Protein AF-A0A2K3K7I2-F1 (afdb_monomer)

Radius of gyration: 10.75 Å; Cα contacts (8 Å, |Δi|>4): 71; chains: 1; bounding box: 15×27×27 Å

pLDDT: mean 95.84, std 3.2, range [79.0, 98.38]

Foldseek 3Di:
DLVVLVVVLVPDPDDALVSLLVSLLVLLPDPRLVVSVVSVVVCVVVVHDHDPSSVVSNVSSVVVD

Solvent-accessible surface area (backbone atoms only — not comparable to full-atom values): 3676 Å² total; per-residue (Å²): 112,67,68,59,54,45,54,53,59,72,67,47,94,73,78,53,61,61,63,51,30,55,52,24,40,53,26,28,76,44,102,40,28,68,57,15,51,55,47,49,53,52,39,49,76,69,71,42,71,81,50,72,70,35,51,55,25,46,52,54,14,58,77,72,110

InterPro domains:
  IPR002885 Pentatricopeptide repeat [PF13041] (15-62)
  IPR002885 Pentatricopeptide repeat [PS51375] (16-50)
  IPR002885 Pentatricopeptide repeat [TIGR00756] (18-52)
  IPR0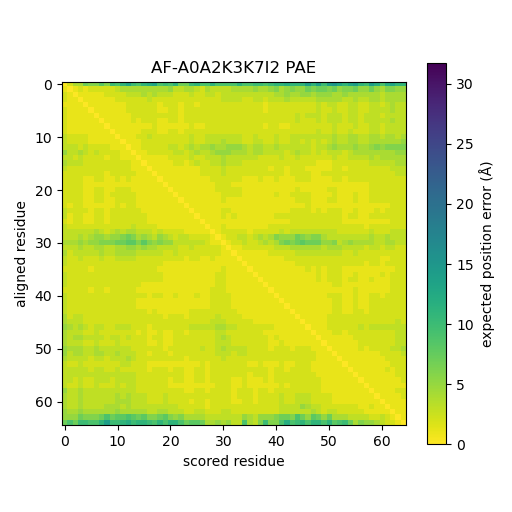11990 Tetratricopeptide-like helical domain superfamily [G3DSA:1.25.40.10] (1-64)
  IPR046960 Pentatricopeptide repeat-containing protein At4g14850-like, plant [PTHR47926] (2-63)

Sequence (65 aa):
MIDQARKTFDVMPERDVFSWSTMISGYAQTEQPKMAIELFHKMVASGIKPNEVTMVSVFSAIATL

Secondary structure (DSSP, 8-state):
-HHHHHHHHHH-SS--HHHHHHHHHHHHTTT-HHHHHHHHHHHHHTTPPP-HHHHHHHHHHHHT-

Mean predicted aligned error: 2.27 Å

Organism: Trifolium pratense (NCBI:txid57577)

Structure (mmCIF, N/CA/C/O backbone):
data_AF-A0A2K3K7I2-F1
#
_entry.id   AF-A0A2K3K7I2-F1
#
loop_
_atom_site.group_PDB
_atom_site.id
_atom_site.type_symbol
_atom_site.label_atom_id
_atom_site.label_alt_id
_atom_site.label_comp_id
_atom_site.label_asym_id
_atom_site.label_entity_id
_atom_site.label_seq_id
_atom_site.pdbx_PDB_ins_code
_atom_site.Cartn_x
_atom_site.Cartn_y
_atom_site.Cartn_z
_atom_site.occupancy
_atom_site.B_iso_or_equiv
_atom_site.auth_seq_id
_atom_site.auth_comp_id
_atom_site.auth_asym_id
_atom_site.auth_atom_id
_atom_site.pdbx_PDB_model_num
ATOM 1 N N . MET A 1 1 ? 4.760 13.609 -9.835 1.00 79.00 1 MET A N 1
ATOM 2 C CA . MET A 1 1 ? 5.589 12.376 -9.824 1.00 79.00 1 MET A CA 1
ATOM 3 C C . MET A 1 1 ? 4.803 11.163 -9.340 1.00 79.00 1 MET A C 1
ATOM 5 O O . MET A 1 1 ? 4.833 10.151 -10.030 1.00 79.00 1 MET A O 1
ATOM 9 N N . ILE A 1 2 ? 4.060 11.266 -8.228 1.00 91.62 2 ILE A N 1
ATOM 10 C CA . ILE A 1 2 ? 3.251 10.151 -7.708 1.00 91.62 2 ILE A CA 1
ATOM 11 C C . ILE A 1 2 ? 2.195 9.651 -8.707 1.00 91.62 2 ILE A C 1
ATOM 13 O O . ILE A 1 2 ? 2.008 8.449 -8.824 1.00 91.62 2 ILE A O 1
ATOM 17 N N . ASP A 1 3 ? 1.596 10.533 -9.516 1.00 91.81 3 ASP A N 1
ATOM 18 C CA . ASP A 1 3 ? 0.591 10.131 -10.517 1.00 91.81 3 ASP A CA 1
ATOM 19 C C . ASP A 1 3 ? 1.172 9.244 -11.622 1.00 91.81 3 ASP A C 1
ATOM 21 O O . ASP A 1 3 ? 0.522 8.314 -12.094 1.00 91.81 3 ASP A O 1
ATOM 25 N N . GLN A 1 4 ? 2.417 9.503 -12.035 1.00 95.06 4 GLN A N 1
ATOM 26 C CA . GLN A 1 4 ? 3.084 8.676 -13.038 1.00 95.06 4 GLN A CA 1
ATOM 27 C C . GLN A 1 4 ? 3.497 7.329 -12.440 1.00 95.06 4 GLN A C 1
ATOM 29 O O . GLN A 1 4 ? 3.282 6.296 -13.070 1.00 95.06 4 GLN A O 1
ATOM 34 N N . ALA A 1 5 ? 4.021 7.333 -11.208 1.00 95.75 5 ALA A N 1
ATOM 35 C CA . ALA A 1 5 ? 4.298 6.106 -10.465 1.00 95.75 5 ALA A CA 1
ATOM 36 C C . ALA A 1 5 ? 3.019 5.276 -10.281 1.00 95.75 5 ALA A C 1
ATOM 38 O O . ALA A 1 5 ? 3.041 4.063 -10.475 1.00 95.75 5 ALA A O 1
ATOM 39 N N . ARG A 1 6 ? 1.886 5.939 -10.020 1.00 96.31 6 ARG A N 1
ATOM 40 C CA . ARG A 1 6 ? 0.582 5.298 -9.885 1.00 96.31 6 ARG A CA 1
ATOM 41 C C . ARG A 1 6 ? 0.122 4.635 -11.176 1.00 96.31 6 ARG A C 1
ATOM 43 O O . ARG A 1 6 ? -0.295 3.485 -11.129 1.00 96.31 6 ARG A O 1
ATOM 50 N N . LYS A 1 7 ? 0.249 5.311 -12.321 1.00 97.06 7 LYS A N 1
ATOM 51 C CA . LYS A 1 7 ? -0.073 4.716 -13.629 1.00 97.06 7 LYS A CA 1
ATOM 52 C C . LYS A 1 7 ? 0.754 3.463 -13.897 1.00 97.06 7 LYS A C 1
ATOM 54 O O . LYS A 1 7 ? 0.191 2.455 -14.304 1.00 97.06 7 LYS A O 1
ATOM 59 N N . THR A 1 8 ? 2.063 3.512 -13.637 1.00 96.50 8 THR A N 1
ATOM 60 C CA . THR A 1 8 ? 2.935 2.338 -13.775 1.00 96.50 8 THR A CA 1
ATOM 61 C C . THR A 1 8 ? 2.486 1.225 -12.837 1.00 96.50 8 THR A C 1
ATOM 63 O O . THR A 1 8 ? 2.282 0.102 -13.281 1.00 96.50 8 THR A O 1
ATOM 66 N N . PHE A 1 9 ? 2.256 1.547 -11.565 1.00 97.25 9 PHE A N 1
ATOM 67 C CA . PHE A 1 9 ? 1.774 0.602 -10.568 1.00 97.25 9 PHE A CA 1
ATOM 68 C C . PHE A 1 9 ? 0.448 -0.048 -10.978 1.00 97.25 9 PHE A C 1
ATOM 70 O O . PHE A 1 9 ? 0.295 -1.255 -10.829 1.00 97.25 9 PHE A O 1
ATOM 77 N N . ASP A 1 10 ? -0.503 0.704 -11.533 1.00 96.44 10 ASP A N 1
ATOM 78 C CA . ASP A 1 10 ? -1.820 0.201 -11.942 1.00 96.44 10 ASP A CA 1
ATOM 79 C C . ASP A 1 10 ? -1.755 -0.771 -13.136 1.00 96.44 10 ASP A C 1
ATOM 81 O O . ASP A 1 10 ? -2.599 -1.663 -13.227 1.00 96.44 10 ASP A O 1
ATO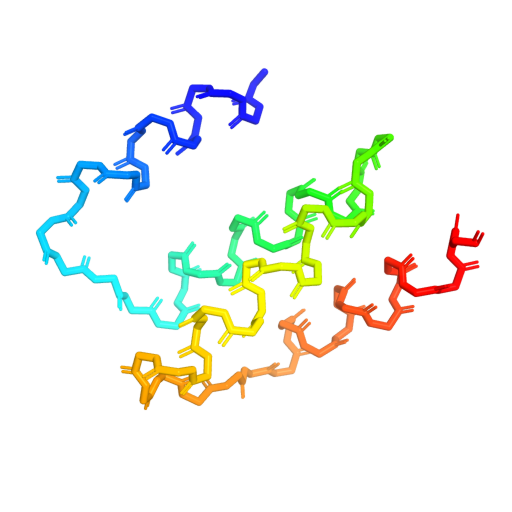M 85 N N . VAL A 1 11 ? -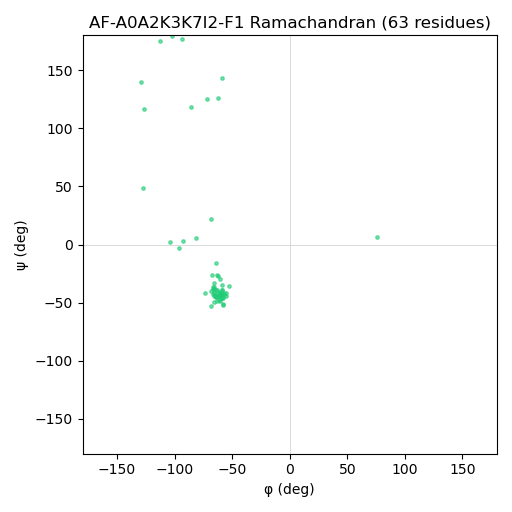0.735 -0.677 -13.997 1.00 97.25 11 VAL A N 1
ATOM 86 C CA . VAL A 1 11 ? -0.551 -1.595 -15.140 1.00 97.25 11 VAL A CA 1
ATOM 87 C C . VAL A 1 11 ? 0.413 -2.753 -14.867 1.00 97.25 11 VAL A C 1
ATOM 89 O O . VAL A 1 11 ? 0.587 -3.607 -15.734 1.00 97.25 11 VAL A O 1
ATOM 92 N N . MET A 1 12 ? 1.040 -2.814 -13.685 1.00 96.12 12 MET A N 1
ATOM 93 C CA . MET A 1 12 ? 1.904 -3.943 -13.326 1.00 96.12 12 MET A CA 1
ATOM 94 C C . MET A 1 12 ? 1.090 -5.249 -13.279 1.00 96.12 12 MET A C 1
ATOM 96 O O . MET A 1 12 ? 0.090 -5.301 -12.554 1.00 96.12 12 MET A O 1
ATOM 100 N N . PRO A 1 13 ? 1.507 -6.302 -14.012 1.00 94.44 13 PRO A N 1
ATOM 101 C CA . PRO A 1 13 ? 0.801 -7.584 -14.016 1.00 94.44 13 PRO A CA 1
ATOM 102 C C . PRO A 1 13 ? 0.889 -8.279 -12.655 1.00 94.44 13 PRO A C 1
ATOM 104 O O . PRO A 1 13 ? -0.084 -8.863 -12.190 1.00 94.44 13 PRO A O 1
ATOM 107 N N . GLU A 1 14 ? 2.034 -8.146 -11.987 1.00 94.19 14 GLU A N 1
ATOM 108 C CA . GLU A 1 14 ? 2.279 -8.657 -10.644 1.00 94.19 14 GLU A CA 1
ATOM 109 C C . GLU A 1 14 ? 2.857 -7.545 -9.773 1.00 94.19 14 GLU A C 1
ATOM 111 O O . GLU A 1 14 ? 3.678 -6.744 -10.222 1.00 94.19 14 GLU A O 1
ATOM 116 N N . ARG A 1 15 ? 2.404 -7.486 -8.520 1.00 96.62 15 ARG A N 1
ATOM 117 C CA . ARG A 1 15 ? 2.831 -6.489 -7.536 1.00 96.62 15 ARG A CA 1
ATOM 118 C C . ARG A 1 15 ? 3.308 -7.196 -6.286 1.00 96.62 15 ARG A C 1
ATOM 120 O O . ARG A 1 15 ? 2.525 -7.858 -5.607 1.00 96.62 15 ARG A O 1
ATOM 127 N N . ASP A 1 16 ? 4.580 -7.023 -5.979 1.00 96.00 16 ASP A N 1
ATOM 128 C CA . ASP A 1 16 ? 5.210 -7.552 -4.781 1.00 96.00 16 ASP A CA 1
ATOM 129 C C . ASP A 1 16 ? 5.205 -6.538 -3.626 1.00 96.00 16 ASP A C 1
ATOM 131 O O . ASP A 1 16 ? 4.790 -5.383 -3.766 1.00 96.00 16 ASP A O 1
ATOM 135 N N . VAL A 1 17 ? 5.707 -6.965 -2.468 1.00 97.69 17 VAL A N 1
ATOM 136 C CA . VAL A 1 17 ? 5.816 -6.120 -1.270 1.00 97.69 17 VAL A CA 1
ATOM 137 C C . VAL A 1 17 ? 6.540 -4.796 -1.542 1.00 97.69 17 VAL A C 1
ATOM 139 O O . VAL A 1 17 ? 6.145 -3.771 -0.988 1.00 97.69 17 VAL A O 1
ATOM 142 N N . PHE A 1 18 ? 7.548 -4.789 -2.421 1.00 96.88 18 PHE A N 1
ATOM 143 C CA . PHE A 1 18 ? 8.305 -3.587 -2.750 1.00 96.88 18 PHE A CA 1
ATOM 144 C C . PHE A 1 18 ? 7.441 -2.592 -3.515 1.00 96.88 18 PHE A C 1
ATOM 146 O O . PHE A 1 18 ? 7.290 -1.463 -3.053 1.00 96.88 18 PHE A O 1
ATOM 153 N N . SER A 1 19 ? 6.802 -3.019 -4.606 1.00 97.56 19 SER A N 1
ATOM 154 C CA . SER A 1 19 ? 5.934 -2.159 -5.419 1.00 97.56 19 SER A CA 1
ATOM 155 C C . SER A 1 19 ? 4.812 -1.504 -4.598 1.00 97.56 19 SER A C 1
ATOM 157 O O . SER A 1 19 ? 4.571 -0.301 -4.730 1.00 97.56 19 SER A O 1
ATOM 159 N N . TRP A 1 20 ? 4.177 -2.256 -3.690 1.00 98.31 20 TRP A N 1
ATOM 160 C CA . TRP A 1 20 ? 3.176 -1.722 -2.762 1.00 98.31 20 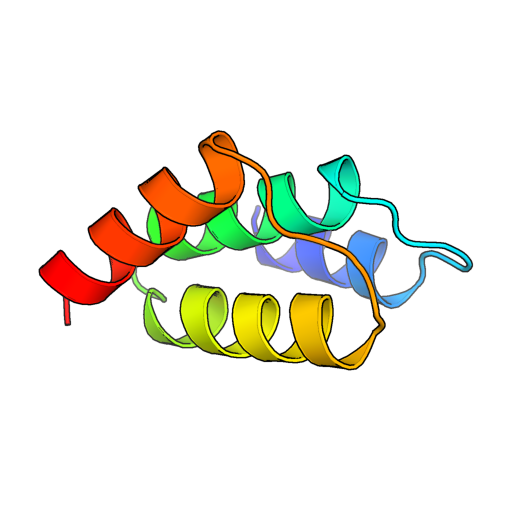TRP A CA 1
ATOM 161 C C . TRP A 1 20 ? 3.787 -0.739 -1.762 1.00 98.31 20 TRP A C 1
ATOM 163 O O . TRP A 1 20 ? 3.276 0.372 -1.613 1.00 98.31 20 TRP A O 1
ATOM 173 N N . SER A 1 21 ? 4.888 -1.121 -1.104 1.00 97.81 21 SER A N 1
ATOM 174 C CA . SER A 1 21 ? 5.543 -0.286 -0.091 1.00 97.81 21 SER A CA 1
ATOM 175 C C . SER A 1 21 ? 5.991 1.059 -0.663 1.00 97.81 21 SER A C 1
ATOM 177 O O . SER A 1 21 ? 5.711 2.092 -0.064 1.00 97.81 21 SER A O 1
ATOM 179 N N . THR A 1 22 ? 6.569 1.075 -1.869 1.00 96.94 22 THR A N 1
ATOM 180 C CA . THR A 1 22 ? 7.012 2.300 -2.541 1.00 96.94 22 THR A CA 1
ATOM 181 C C . THR A 1 22 ? 5.849 3.249 -2.807 1.00 96.94 22 THR A C 1
ATOM 183 O O . THR A 1 22 ? 5.962 4.445 -2.537 1.00 96.94 22 THR A O 1
ATOM 186 N N . MET A 1 23 ? 4.715 2.740 -3.296 1.00 97.81 23 MET A N 1
ATOM 187 C CA . MET A 1 23 ? 3.545 3.582 -3.548 1.00 97.81 23 MET A CA 1
ATOM 188 C C . MET A 1 23 ? 2.911 4.101 -2.254 1.00 97.81 23 MET A C 1
ATOM 190 O O . MET A 1 23 ? 2.528 5.269 -2.195 1.00 97.81 23 MET A O 1
ATOM 194 N N . ILE A 1 24 ? 2.828 3.267 -1.214 1.00 98.06 24 ILE A N 1
ATOM 195 C CA . ILE A 1 24 ? 2.301 3.661 0.101 1.00 98.06 24 ILE A CA 1
ATOM 196 C C . ILE A 1 24 ? 3.179 4.752 0.724 1.00 98.06 24 ILE A C 1
ATOM 198 O O . ILE A 1 24 ? 2.655 5.788 1.129 1.00 98.06 24 ILE A O 1
ATOM 202 N N . SER A 1 25 ? 4.504 4.565 0.748 1.00 97.00 25 SER A N 1
ATOM 203 C CA . SER A 1 25 ? 5.454 5.580 1.221 1.00 97.00 25 SER A CA 1
ATOM 204 C C . SER A 1 25 ? 5.348 6.871 0.421 1.00 97.00 25 SER A C 1
ATOM 206 O O . SER A 1 25 ? 5.341 7.952 1.004 1.00 97.00 25 SER A O 1
ATOM 208 N N . GLY A 1 26 ? 5.215 6.762 -0.904 1.00 96.00 26 GLY A N 1
ATOM 209 C CA . GLY A 1 26 ? 5.036 7.909 -1.781 1.00 96.00 26 GLY A CA 1
ATOM 210 C C . GLY A 1 26 ? 3.808 8.730 -1.399 1.00 96.00 26 GLY A C 1
ATOM 211 O O . GLY A 1 26 ? 3.934 9.924 -1.158 1.00 96.00 26 GLY A O 1
ATOM 212 N N . TYR A 1 27 ? 2.637 8.102 -1.267 1.00 97.12 27 TYR A N 1
ATOM 213 C CA . TYR A 1 27 ? 1.425 8.817 -0.858 1.00 97.12 27 TYR A CA 1
ATOM 214 C C . TYR A 1 27 ? 1.517 9.392 0.561 1.00 97.12 27 TYR A C 1
ATOM 216 O O . TYR A 1 27 ? 1.089 10.526 0.769 1.00 97.12 27 TYR A O 1
ATOM 224 N N . ALA A 1 28 ? 2.115 8.661 1.507 1.00 96.00 28 ALA A N 1
ATOM 225 C CA . ALA A 1 28 ? 2.282 9.103 2.894 1.00 96.00 28 ALA A CA 1
ATOM 226 C C . ALA A 1 28 ? 3.155 1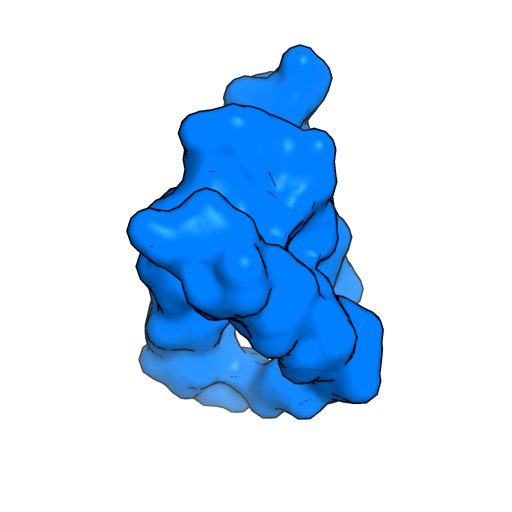0.364 3.035 1.00 96.00 28 ALA A C 1
ATOM 228 O O . ALA A 1 28 ? 2.984 11.119 3.984 1.00 96.00 28 ALA A O 1
ATOM 229 N N . GLN A 1 29 ? 4.076 10.595 2.095 1.00 93.31 29 GLN A N 1
ATOM 230 C CA . GLN A 1 29 ? 4.953 11.773 2.057 1.00 93.31 29 GLN A CA 1
ATOM 231 C C . GLN A 1 29 ? 4.382 12.932 1.221 1.00 93.31 29 GLN A C 1
ATOM 233 O O . GLN A 1 29 ? 5.048 13.948 1.033 1.00 93.31 29 GLN A O 1
ATOM 238 N N . THR A 1 30 ? 3.165 12.788 0.694 1.00 90.38 30 THR A N 1
ATOM 239 C CA . THR A 1 30 ? 2.457 13.848 -0.038 1.00 90.38 30 THR A CA 1
ATOM 240 C C . THR A 1 30 ? 1.233 14.326 0.738 1.00 90.38 30 THR A C 1
ATOM 242 O O . THR A 1 30 ? 0.843 13.724 1.732 1.00 90.38 30 THR A O 1
ATOM 245 N N . GLU A 1 31 ? 0.547 15.352 0.233 1.00 89.44 31 GLU A N 1
ATOM 246 C CA . GLU A 1 31 ? -0.734 15.851 0.765 1.00 89.44 31 GLU A CA 1
ATOM 247 C C . GLU A 1 31 ? -1.916 14.870 0.558 1.00 89.44 31 GLU A C 1
ATOM 249 O O . GLU A 1 31 ? -3.082 15.259 0.554 1.00 89.44 31 GLU A O 1
ATOM 254 N N . GLN A 1 32 ? -1.635 13.576 0.362 1.00 92.69 32 GLN A N 1
ATOM 255 C CA . GLN A 1 32 ? -2.616 12.522 0.090 1.00 92.69 32 GLN A CA 1
ATOM 256 C C . GLN A 1 32 ? -2.488 11.309 1.043 1.00 92.69 32 GLN A C 1
ATOM 258 O O . GLN A 1 32 ? -2.518 10.163 0.582 1.00 92.69 32 GLN A O 1
ATOM 263 N N . PRO A 1 33 ? -2.408 11.494 2.377 1.00 94.81 33 PRO A N 1
ATOM 264 C CA . PRO A 1 33 ? -2.231 10.388 3.328 1.00 94.81 33 PRO A CA 1
ATOM 265 C C . PRO A 1 33 ? -3.373 9.357 3.293 1.00 94.81 33 PRO A C 1
ATOM 267 O O . PRO A 1 33 ? -3.142 8.164 3.496 1.00 94.81 33 PRO A O 1
ATOM 270 N N . LYS A 1 34 ? -4.600 9.773 2.946 1.00 96.88 34 LYS A N 1
ATOM 271 C CA . LYS A 1 34 ? -5.743 8.856 2.759 1.00 96.88 34 LYS A CA 1
ATOM 272 C C . LYS A 1 34 ? -5.475 7.809 1.675 1.00 96.88 34 LYS A C 1
ATOM 274 O O . LYS A 1 34 ? -5.787 6.637 1.870 1.00 96.88 34 LYS A O 1
ATOM 279 N N . MET A 1 35 ? -4.821 8.204 0.580 1.00 96.88 35 MET A N 1
ATOM 280 C CA . MET A 1 35 ? -4.479 7.289 -0.512 1.00 96.88 35 MET A CA 1
ATOM 281 C C . MET A 1 35 ? -3.471 6.225 -0.069 1.00 96.88 35 MET A C 1
ATOM 283 O O . MET A 1 35 ? -3.560 5.086 -0.522 1.00 96.88 35 MET A O 1
ATOM 287 N N . ALA A 1 36 ? -2.550 6.561 0.843 1.00 97.31 36 ALA A N 1
ATOM 288 C CA . ALA A 1 36 ? -1.609 5.597 1.414 1.00 97.31 36 ALA A CA 1
ATOM 289 C C . ALA A 1 36 ? -2.339 4.501 2.208 1.00 97.31 36 ALA A C 1
ATOM 291 O O . ALA A 1 36 ? -2.059 3.315 2.031 1.00 97.31 36 ALA A O 1
ATOM 292 N N . ILE A 1 37 ? -3.319 4.890 3.031 1.00 97.69 37 ILE A N 1
ATOM 293 C CA . ILE A 1 37 ? -4.132 3.961 3.831 1.00 97.69 37 ILE A CA 1
ATOM 294 C C . ILE A 1 37 ? -5.013 3.085 2.933 1.00 97.69 37 ILE A C 1
ATOM 296 O O . ILE A 1 37 ? -5.106 1.875 3.137 1.00 97.69 37 ILE A O 1
ATOM 300 N N . GLU A 1 38 ? -5.634 3.661 1.903 1.00 97.88 38 GLU A N 1
ATOM 301 C CA . GLU A 1 38 ? -6.406 2.887 0.926 1.00 97.88 38 GLU A CA 1
ATOM 302 C C . GLU A 1 38 ? -5.545 1.851 0.196 1.00 97.88 38 GLU A C 1
ATOM 304 O O . GLU A 1 38 ? -5.971 0.709 0.003 1.00 97.88 38 GLU A O 1
ATOM 309 N N . LEU A 1 39 ? -4.327 2.227 -0.207 1.00 97.75 39 LEU A N 1
ATOM 310 C CA . LEU A 1 39 ? -3.407 1.305 -0.866 1.00 97.75 39 LEU A CA 1
ATOM 311 C C . LEU A 1 39 ? -2.943 0.197 0.086 1.00 97.75 39 LEU A C 1
ATOM 313 O O . LEU A 1 39 ? -2.859 -0.955 -0.329 1.00 97.75 39 LEU A O 1
ATOM 317 N N . PHE A 1 40 ? -2.700 0.517 1.357 1.00 98.38 40 PHE A N 1
ATOM 318 C CA . PHE A 1 40 ? -2.382 -0.472 2.385 1.00 98.38 40 PHE A CA 1
ATOM 319 C C . PHE A 1 40 ? -3.496 -1.515 2.544 1.00 98.38 40 PHE A C 1
ATOM 321 O O . PHE A 1 40 ? -3.221 -2.715 2.535 1.00 98.38 40 PHE A O 1
ATOM 328 N N . HIS A 1 41 ? -4.763 -1.094 2.601 1.00 98.19 41 HIS A N 1
ATOM 329 C CA . HIS A 1 41 ? -5.880 -2.041 2.650 1.00 98.19 41 HIS A CA 1
ATOM 330 C C . HIS A 1 41 ? -5.924 -2.948 1.415 1.00 98.19 41 HIS A C 1
ATOM 332 O O . HIS A 1 41 ? -6.137 -4.154 1.540 1.00 98.19 41 HIS A O 1
ATOM 338 N N . LYS A 1 42 ? -5.669 -2.394 0.223 1.00 97.94 42 LYS A N 1
ATOM 339 C CA . LYS A 1 42 ? -5.604 -3.175 -1.022 1.00 97.94 42 LYS A CA 1
ATOM 340 C C . LYS A 1 42 ? -4.437 -4.165 -1.036 1.00 97.94 42 LYS A C 1
ATOM 342 O O . LYS A 1 42 ? -4.618 -5.287 -1.504 1.00 97.94 42 LYS A O 1
ATOM 347 N N . MET A 1 43 ? -3.277 -3.787 -0.500 1.00 98.12 43 MET A N 1
ATOM 348 C CA . MET A 1 43 ? -2.115 -4.668 -0.348 1.00 98.12 43 MET A CA 1
ATOM 349 C C . MET A 1 43 ? -2.470 -5.902 0.490 1.00 98.12 43 MET A C 1
ATOM 351 O O . MET A 1 43 ? -2.266 -7.031 0.042 1.00 98.12 43 MET A O 1
ATOM 355 N N . VAL A 1 44 ? -3.073 -5.686 1.666 1.00 97.88 44 VAL A N 1
ATOM 356 C CA . VAL A 1 44 ? -3.488 -6.764 2.578 1.00 97.88 44 VAL A CA 1
ATOM 357 C C . VAL A 1 44 ? -4.579 -7.632 1.949 1.00 97.88 44 VAL A C 1
ATOM 359 O O . VAL A 1 44 ? -4.490 -8.856 1.998 1.00 97.88 44 VAL A O 1
ATOM 362 N N . ALA A 1 45 ? -5.576 -7.021 1.301 1.00 97.69 45 ALA A N 1
ATOM 363 C CA . ALA A 1 45 ? -6.634 -7.747 0.595 1.00 97.69 45 ALA A CA 1
ATOM 364 C C . ALA A 1 45 ? -6.101 -8.592 -0.577 1.00 97.69 45 ALA A C 1
ATOM 366 O O . ALA A 1 45 ? -6.693 -9.612 -0.917 1.00 97.69 45 ALA A O 1
ATOM 367 N N . SER A 1 46 ? -4.965 -8.199 -1.160 1.00 95.81 46 SER A N 1
ATOM 368 C CA . SER A 1 46 ? -4.266 -8.959 -2.205 1.00 95.81 46 SER A CA 1
ATOM 369 C C . SER A 1 46 ? -3.385 -10.084 -1.642 1.00 95.81 46 SER A C 1
ATOM 371 O O . SER A 1 46 ? -2.640 -10.710 -2.390 1.00 95.81 46 SER A O 1
ATOM 373 N N . GLY A 1 47 ? -3.423 -10.333 -0.327 1.00 96.81 47 GLY A N 1
ATOM 374 C CA . GLY A 1 47 ? -2.625 -11.364 0.340 1.00 96.81 47 GLY A CA 1
ATOM 375 C C . GLY A 1 47 ? -1.147 -11.005 0.517 1.00 96.81 47 GLY A C 1
ATOM 376 O O . GLY A 1 47 ? -0.365 -11.838 0.975 1.00 96.81 47 GLY A O 1
ATOM 377 N N . ILE A 1 48 ? -0.744 -9.775 0.185 1.00 97.75 48 ILE A N 1
ATOM 378 C CA . ILE A 1 48 ? 0.639 -9.329 0.335 1.00 97.75 48 ILE A CA 1
ATOM 379 C C . ILE A 1 48 ? 0.836 -8.818 1.760 1.00 97.75 48 ILE A C 1
ATOM 381 O O . ILE A 1 48 ? 0.207 -7.852 2.193 1.00 97.75 48 ILE A O 1
ATOM 385 N N . LYS A 1 49 ? 1.735 -9.468 2.503 1.00 97.69 49 LYS A N 1
ATOM 386 C CA . LYS A 1 49 ? 2.051 -9.085 3.880 1.00 97.69 49 LYS A CA 1
ATOM 387 C C . LYS A 1 49 ? 2.848 -7.767 3.903 1.00 97.69 49 LYS A C 1
ATOM 389 O O . LYS A 1 49 ? 3.912 -7.707 3.285 1.00 97.69 49 LYS A O 1
ATOM 394 N N . PRO A 1 50 ? 2.392 -6.739 4.642 1.00 97.81 50 PRO A N 1
ATOM 395 C CA . PRO A 1 50 ? 3.158 -5.515 4.867 1.00 97.81 50 PRO A CA 1
ATOM 396 C C . PRO A 1 50 ? 4.504 -5.788 5.549 1.00 97.81 50 PRO A C 1
ATOM 398 O O . PRO A 1 50 ? 4.595 -6.640 6.435 1.00 97.81 50 PRO A O 1
ATOM 401 N N . ASN A 1 51 ? 5.537 -5.040 5.163 1.00 97.56 51 ASN A N 1
ATOM 402 C CA . ASN A 1 51 ? 6.839 -5.035 5.837 1.00 97.56 51 ASN A CA 1
ATOM 403 C C . ASN A 1 51 ? 7.000 -3.795 6.737 1.00 97.56 51 ASN A C 1
ATOM 405 O O . ASN A 1 51 ? 6.124 -2.933 6.798 1.00 97.56 51 ASN A O 1
ATOM 409 N N . GLU A 1 52 ? 8.142 -3.690 7.415 1.00 97.31 52 GLU A N 1
ATOM 410 C CA . GLU A 1 52 ? 8.452 -2.581 8.330 1.00 97.31 52 GLU A CA 1
ATOM 411 C C . GLU A 1 52 ? 8.321 -1.206 7.659 1.00 97.31 52 GLU A C 1
ATOM 413 O O . GLU A 1 52 ? 7.681 -0.312 8.209 1.00 97.31 52 GLU A O 1
ATOM 418 N N . VAL A 1 53 ? 8.832 -1.060 6.431 1.00 96.38 53 VAL A N 1
ATOM 419 C CA . VAL A 1 53 ? 8.742 0.188 5.648 1.00 96.38 53 VAL A CA 1
ATOM 420 C C . VAL A 1 53 ? 7.286 0.577 5.387 1.00 96.38 53 VAL A C 1
ATOM 422 O O . VAL A 1 53 ? 6.907 1.744 5.527 1.00 96.38 53 VAL A O 1
ATOM 425 N N . THR A 1 54 ? 6.453 -0.408 5.050 1.00 97.31 54 THR A N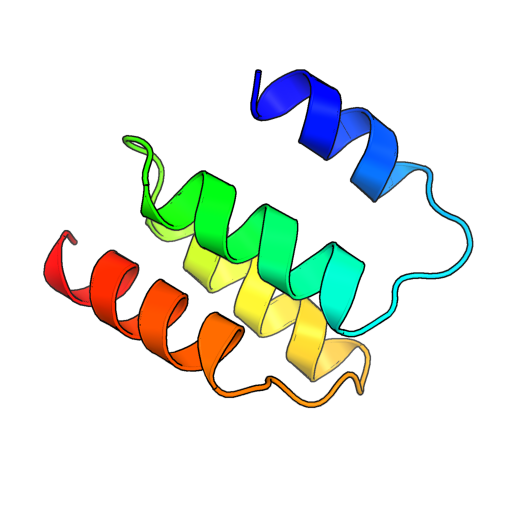 1
ATOM 426 C CA . THR A 1 54 ? 5.018 -0.201 4.842 1.00 97.31 54 THR A CA 1
ATOM 427 C C . THR A 1 54 ? 4.358 0.297 6.128 1.00 97.31 54 THR A C 1
ATOM 429 O O . THR A 1 54 ? 3.642 1.295 6.099 1.00 97.31 54 THR A O 1
ATOM 432 N N . MET A 1 55 ? 4.639 -0.347 7.265 1.00 98.00 55 MET A N 1
ATOM 433 C CA . MET A 1 55 ? 4.042 0.013 8.556 1.00 98.00 55 MET A CA 1
ATOM 434 C C . MET A 1 55 ? 4.449 1.417 9.011 1.00 98.00 55 MET A C 1
ATOM 436 O O . MET A 1 55 ? 3.584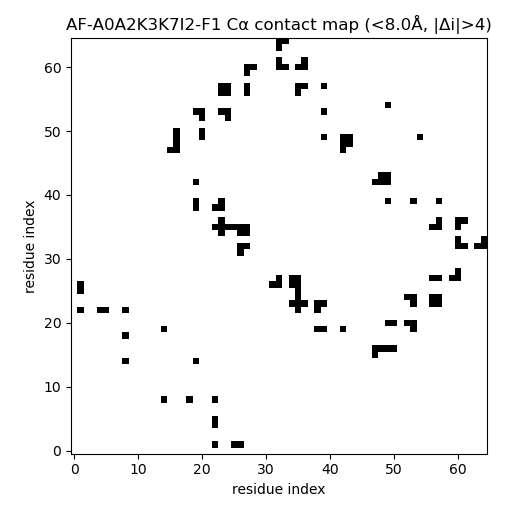 2.204 9.387 1.00 98.00 55 MET A O 1
ATOM 440 N N . VAL A 1 56 ? 5.737 1.767 8.908 1.00 97.38 56 VAL A N 1
ATOM 441 C CA . VAL A 1 56 ? 6.234 3.118 9.227 1.00 97.38 56 VAL A CA 1
ATOM 442 C C . VAL A 1 56 ? 5.519 4.175 8.383 1.00 97.38 56 VAL A C 1
ATOM 444 O O . VAL A 1 56 ? 5.080 5.197 8.908 1.00 97.38 56 VAL A O 1
ATOM 447 N N . SER A 1 57 ? 5.341 3.908 7.088 1.00 97.00 57 SER A N 1
ATOM 448 C CA . SER A 1 57 ? 4.668 4.835 6.171 1.00 97.00 57 SER A CA 1
ATOM 449 C C . SER A 1 57 ? 3.190 5.023 6.515 1.00 97.00 57 SER A C 1
ATOM 451 O O . SER A 1 57 ? 2.694 6.146 6.507 1.00 97.00 57 SER A O 1
ATOM 453 N N . VAL A 1 58 ? 2.487 3.941 6.859 1.00 97.19 58 VAL A N 1
ATOM 454 C CA . VAL A 1 58 ? 1.075 3.996 7.264 1.00 97.19 58 VAL A CA 1
ATOM 455 C C . VAL A 1 58 ? 0.909 4.751 8.579 1.00 97.19 58 VAL A C 1
ATOM 457 O O . VAL A 1 58 ? 0.032 5.605 8.675 1.00 97.19 58 VAL A O 1
ATOM 460 N N . PHE A 1 59 ? 1.763 4.501 9.575 1.00 96.69 59 PHE A N 1
ATOM 461 C CA . PHE A 1 59 ? 1.720 5.242 10.837 1.00 96.69 59 PHE A CA 1
ATOM 462 C C . PHE A 1 59 ? 1.991 6.732 10.635 1.00 96.69 59 PHE A C 1
ATOM 464 O O . PHE A 1 59 ? 1.271 7.557 11.195 1.00 96.69 59 PHE A O 1
ATOM 471 N N . SER A 1 60 ? 2.963 7.077 9.785 1.00 95.62 60 SER A N 1
ATOM 472 C CA . SER A 1 60 ? 3.223 8.467 9.408 1.00 95.62 60 SER A CA 1
ATOM 473 C C . SER A 1 60 ? 2.003 9.104 8.743 1.00 95.62 60 SER A C 1
ATOM 475 O O . SER A 1 60 ? 1.622 10.206 9.116 1.00 95.62 60 SER A O 1
ATOM 477 N N . ALA A 1 61 ? 1.363 8.412 7.794 1.00 96.12 61 ALA A N 1
ATOM 478 C CA . ALA A 1 61 ? 0.173 8.922 7.119 1.00 96.12 61 ALA A CA 1
ATOM 479 C C .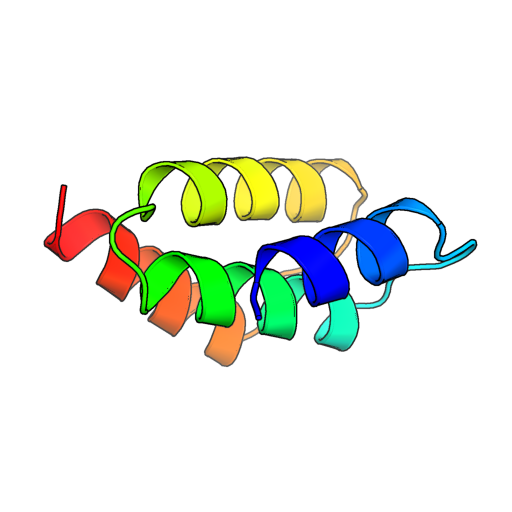 ALA A 1 61 ? -0.975 9.1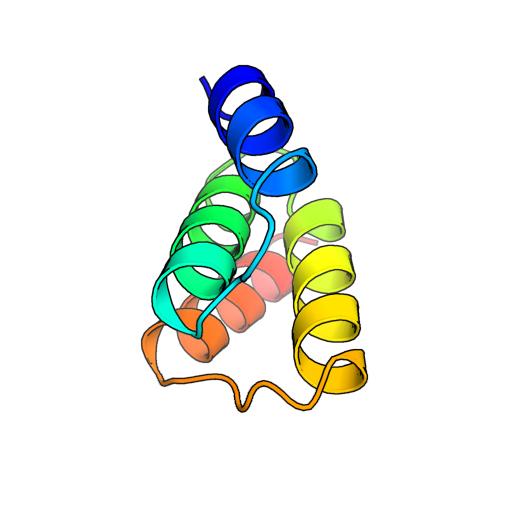74 8.109 1.00 96.12 61 ALA A C 1
ATOM 481 O O . ALA A 1 61 ? -1.599 10.230 8.065 1.00 96.12 61 ALA A O 1
ATOM 482 N N . ILE A 1 62 ? -1.219 8.243 9.038 1.00 94.56 62 ILE A N 1
ATOM 483 C CA . ILE A 1 62 ? -2.265 8.378 10.063 1.00 94.56 62 ILE A CA 1
ATOM 484 C C . ILE A 1 62 ? -1.989 9.561 10.995 1.00 94.56 62 ILE A C 1
ATOM 486 O O . ILE A 1 62 ? -2.918 10.282 11.334 1.00 94.56 62 ILE A O 1
ATOM 490 N N . ALA A 1 63 ? -0.732 9.795 11.379 1.00 94.56 63 ALA A N 1
ATOM 491 C CA . ALA A 1 63 ? -0.364 10.920 12.241 1.00 94.56 63 ALA A CA 1
ATOM 492 C C . ALA A 1 63 ? -0.615 12.302 11.599 1.00 94.56 63 ALA A C 1
ATOM 494 O O . ALA A 1 63 ? -0.611 13.308 12.303 1.00 94.56 63 ALA A O 1
ATOM 495 N N . THR A 1 64 ? -0.807 12.349 10.277 1.00 90.75 64 THR A N 1
ATOM 496 C CA . THR A 1 64 ? -1.047 13.581 9.502 1.00 90.75 64 THR A CA 1
ATOM 497 C C . THR A 1 64 ? -2.506 13.787 9.081 1.00 90.75 64 THR A C 1
ATOM 499 O O . THR A 1 64 ? -2.794 14.749 8.369 1.00 90.75 64 THR A O 1
ATOM 502 N N . LEU A 1 65 ? -3.414 12.885 9.475 1.00 85.31 65 LEU A N 1
ATOM 503 C CA . LEU A 1 65 ? -4.859 12.990 9.227 1.00 85.31 65 LEU A CA 1
ATOM 504 C C . LEU A 1 65 ? -5.576 13.785 10.317 1.00 85.31 65 LEU A C 1
ATOM 506 O O . LEU A 1 65 ? -6.563 14.461 9.945 1.00 85.31 65 LEU A O 1
#

Nearest PDB structures (foldseek):
  4pjs-assembly1_A  TM=9.470E-01  e=9.922E-03  unidentified
  4wn4-assembly2_B  TM=9.061E-01  e=1.189E-02  synthetic construct
  7po1-assembly1_4  TM=9.474E-01  e=4.768E-02  Homo sapiens
  7pnx-assembly1_4  TM=9.509E-01  e=6.849E-02  Homo sapiens
  7pnu-assembly1_4  TM=9.457E-01  e=7.729E-02  Mus musculus